Protein AF-A0AAW1RUY2-F1 (afdb_monomer)

pLDDT: mean 76.03, std 20.98, range [20.05, 96.62]

Foldseek 3Di:
DQAFLLVLCCLCPNDDVFCDVFQLDQPDKDWPDDPVQWKTWIWIWTWGWDDDDNDTDIDIFIKTWITDSVQSKIKIWGPDDDQWPTWIWMWHWAGPDPRDTDIDIDIDTGGPDDDPVRVVSVVVSVVVVVVVVVVSSVVQSVCVSVVHPRPPRPDPPPDDPDDDDDDDDDDD

Mean predicted aligned error: 9.45 Å

Solvent-accessible surface area (backbone atoms only — not comparable to full-atom values): 9872 Å² total; per-residue (Å²): 69,55,32,28,34,70,58,47,40,47,69,58,64,60,80,50,71,56,50,47,99,56,36,76,34,60,82,42,77,41,82,76,45,70,73,85,76,49,37,35,35,29,41,37,29,41,31,34,67,44,79,58,96,93,43,78,44,78,45,75,46,46,28,37,34,39,39,30,55,87,73,31,33,41,34,39,30,57,66,57,86,61,76,41,70,40,47,36,36,42,36,37,42,42,68,76,49,91,51,19,18,44,79,47,80,46,74,50,80,36,63,65,81,65,54,75,78,53,46,58,55,51,50,52,52,51,50,54,50,50,54,50,52,54,46,54,53,36,52,50,32,43,42,38,58,72,72,41,78,73,85,61,70,67,76,65,93,75,71,73,84,76,70,92,74,87,82,89,78,81,91,132

Structure (mmCIF, N/CA/C/O backbone):
data_AF-A0AAW1RUY2-F1
#
_entry.id   AF-A0AAW1RUY2-F1
#
loop_
_atom_site.group_PDB
_atom_site.id
_atom_site.type_symbol
_atom_site.label_atom_id
_atom_site.label_alt_id
_atom_site.label_comp_id
_atom_site.label_asym_id
_atom_site.label_entity_id
_atom_site.label_seq_id
_atom_site.pdbx_PDB_ins_code
_atom_site.Cartn_x
_atom_site.Cartn_y
_atom_site.Cartn_z
_atom_site.occupancy
_atom_site.B_iso_or_equiv
_atom_site.auth_seq_id
_atom_site.auth_comp_id
_atom_site.auth_asym_id
_atom_site.auth_atom_id
_atom_site.pdbx_PDB_model_num
ATOM 1 N N . MET A 1 1 ? -2.037 7.352 12.322 1.00 90.50 1 MET A N 1
ATOM 2 C CA . MET A 1 1 ? -3.218 7.783 11.550 1.00 90.50 1 MET A CA 1
ATOM 3 C C . MET A 1 1 ? -4.412 7.845 12.487 1.00 90.50 1 MET A C 1
ATOM 5 O O . MET A 1 1 ? -4.551 6.935 13.300 1.00 90.50 1 MET A O 1
ATOM 9 N N . PRO A 1 2 ? -5.226 8.910 12.427 1.00 94.56 2 PRO A N 1
ATOM 10 C CA . PRO A 1 2 ? -6.321 9.161 13.371 1.00 94.56 2 PRO A CA 1
ATOM 11 C C . PRO A 1 2 ? -7.612 8.409 12.996 1.00 94.56 2 PRO A C 1
ATOM 13 O O . PRO A 1 2 ? -8.698 8.972 13.037 1.00 94.56 2 PRO A O 1
ATOM 16 N N . VAL A 1 3 ? -7.486 7.152 12.574 1.00 93.94 3 VAL A N 1
ATOM 17 C CA . VAL A 1 3 ? -8.615 6.266 12.270 1.00 93.94 3 VAL A CA 1
ATOM 18 C C . VAL A 1 3 ? -8.322 4.861 12.813 1.00 93.94 3 VAL A C 1
ATOM 20 O O . VAL A 1 3 ? -7.144 4.498 12.933 1.00 93.94 3 VAL A O 1
ATOM 23 N N . PRO A 1 4 ? -9.349 4.052 13.132 1.00 96.56 4 PRO A N 1
ATOM 24 C CA . PRO A 1 4 ? -9.168 2.647 13.493 1.00 96.56 4 PRO A CA 1
ATOM 25 C C . PRO A 1 4 ? -8.443 1.857 12.394 1.00 96.56 4 PRO A C 1
ATOM 27 O O . PRO A 1 4 ? -8.617 2.138 11.209 1.00 96.56 4 PRO A O 1
ATOM 30 N N . ALA A 1 5 ? -7.679 0.827 12.772 1.00 95.12 5 ALA A N 1
ATOM 31 C CA . ALA A 1 5 ? -6.898 0.025 11.822 1.00 95.12 5 ALA A CA 1
ATOM 32 C C . ALA A 1 5 ? -7.761 -0.622 10.722 1.00 95.12 5 ALA A C 1
ATOM 34 O O . ALA A 1 5 ? -7.382 -0.578 9.558 1.00 95.12 5 ALA A O 1
ATOM 35 N N . ALA A 1 6 ? -8.940 -1.151 11.064 1.00 93.44 6 ALA A N 1
ATOM 36 C CA . ALA A 1 6 ? -9.860 -1.727 10.079 1.00 93.44 6 ALA A CA 1
ATOM 37 C C . ALA A 1 6 ? -10.369 -0.675 9.077 1.00 93.44 6 ALA A C 1
ATOM 39 O O . ALA A 1 6 ? -10.364 -0.912 7.876 1.00 93.44 6 ALA A O 1
ATOM 40 N N . ALA A 1 7 ? -10.723 0.521 9.559 1.00 92.00 7 ALA A N 1
ATOM 41 C CA . ALA A 1 7 ? -11.161 1.614 8.695 1.00 92.00 7 ALA A CA 1
ATOM 42 C C . ALA A 1 7 ? -10.026 2.117 7.788 1.00 92.00 7 ALA A C 1
ATOM 44 O O . ALA A 1 7 ? -10.261 2.402 6.621 1.00 92.00 7 ALA A O 1
ATOM 45 N N . ALA A 1 8 ? -8.791 2.196 8.301 1.00 92.12 8 ALA A N 1
ATOM 46 C CA . ALA A 1 8 ? -7.615 2.482 7.478 1.00 92.12 8 ALA A CA 1
ATOM 47 C C . ALA A 1 8 ? -7.385 1.403 6.414 1.00 92.12 8 ALA A C 1
ATOM 49 O O . ALA A 1 8 ? -7.020 1.733 5.290 1.00 92.12 8 ALA A O 1
ATOM 50 N N . PHE A 1 9 ? -7.595 0.129 6.755 1.00 92.12 9 PHE A N 1
ATOM 51 C CA . PHE A 1 9 ? -7.434 -0.971 5.810 1.00 92.12 9 PHE A CA 1
ATOM 52 C C . PHE A 1 9 ? -8.402 -0.807 4.645 1.00 92.12 9 PHE A C 1
ATOM 54 O O . PHE A 1 9 ? -7.982 -0.792 3.494 1.00 92.12 9 PHE A O 1
ATOM 61 N N . ASP A 1 10 ? -9.680 -0.595 4.949 1.00 88.81 10 ASP A N 1
ATOM 62 C CA . ASP A 1 10 ? -10.708 -0.420 3.927 1.00 88.81 10 ASP A CA 1
ATOM 63 C C . ASP A 1 10 ? -10.454 0.849 3.096 1.00 88.81 10 ASP A C 1
ATOM 65 O O . ASP A 1 10 ? -10.577 0.827 1.874 1.00 88.81 10 ASP A O 1
ATOM 69 N N . LEU A 1 11 ? -10.008 1.933 3.742 1.00 86.25 11 LEU A N 1
ATOM 70 C CA . LEU A 1 11 ? -9.694 3.204 3.088 1.00 86.25 11 LEU A CA 1
ATOM 71 C C . LEU A 1 11 ? -8.525 3.102 2.099 1.00 86.25 11 LEU A C 1
ATOM 73 O O . LEU A 1 11 ? -8.564 3.744 1.053 1.00 86.25 11 LEU A O 1
ATOM 77 N N . PHE A 1 12 ? -7.477 2.346 2.429 1.00 85.12 12 PHE A N 1
ATOM 78 C CA . PHE A 1 12 ? -6.248 2.312 1.628 1.00 85.12 12 PHE A CA 1
ATOM 79 C C . PHE A 1 12 ? -6.110 1.072 0.746 1.00 85.12 12 PHE A C 1
ATOM 81 O O . PHE A 1 12 ? -5.388 1.124 -0.248 1.00 85.12 12 PHE A O 1
ATOM 88 N N . PHE A 1 13 ? -6.776 -0.029 1.099 1.00 84.88 13 PHE A N 1
ATOM 89 C CA . PHE A 1 13 ? -6.621 -1.331 0.447 1.00 84.88 13 PHE A CA 1
ATOM 90 C C . PHE A 1 13 ? -7.952 -1.948 -0.022 1.00 84.88 13 PHE A C 1
ATOM 92 O O . PHE A 1 13 ? -7.931 -2.861 -0.839 1.00 84.88 13 PHE A O 1
ATOM 99 N N . GLY A 1 14 ? -9.105 -1.470 0.460 1.00 67.75 14 GLY A N 1
ATOM 100 C CA . GLY A 1 14 ? -10.389 -2.184 0.404 1.00 67.75 14 GLY A CA 1
ATOM 101 C C . GLY A 1 14 ? -11.239 -2.075 -0.869 1.00 67.75 14 GLY A C 1
ATOM 102 O O . GLY A 1 14 ? -12.431 -2.348 -0.792 1.00 67.75 14 GLY A O 1
ATOM 103 N N . GLY A 1 15 ? -10.704 -1.687 -2.032 1.00 58.94 15 GLY A N 1
ATOM 104 C CA . GLY A 1 15 ? -11.529 -1.713 -3.262 1.00 58.94 15 GLY A CA 1
ATOM 105 C C . GLY A 1 15 ? -11.026 -0.907 -4.452 1.00 58.94 15 GLY A C 1
ATOM 106 O O . GLY A 1 15 ? -11.511 -1.051 -5.568 1.00 58.94 15 GLY A O 1
ATOM 107 N N . SER A 1 16 ? -10.014 -0.087 -4.237 1.00 51.91 16 SER A N 1
ATOM 108 C CA . SER A 1 16 ? -9.264 0.587 -5.285 1.00 51.91 16 SER A CA 1
ATOM 109 C C . SER A 1 16 ? -7.948 0.936 -4.630 1.00 51.91 16 SER A C 1
ATOM 111 O O . SER A 1 16 ? -7.962 1.635 -3.617 1.00 51.91 16 SER A O 1
ATOM 113 N N . ILE A 1 17 ? -6.830 0.426 -5.143 1.00 53.31 17 ILE A N 1
ATOM 114 C CA . ILE A 1 17 ? -5.523 0.997 -4.816 1.00 53.31 17 ILE A CA 1
ATOM 115 C C . ILE A 1 17 ? -5.632 2.437 -5.319 1.00 53.31 17 ILE A C 1
ATOM 117 O O . ILE A 1 17 ? -5.573 2.681 -6.522 1.00 53.31 17 ILE A O 1
ATOM 121 N N . LEU A 1 18 ? -6.017 3.353 -4.426 1.00 49.81 18 LEU A N 1
ATOM 122 C CA . LEU A 1 18 ? -6.405 4.702 -4.809 1.00 49.81 18 LEU A CA 1
ATOM 123 C C . LEU A 1 18 ? -5.229 5.315 -5.571 1.00 49.81 18 LEU A C 1
ATOM 125 O O . LEU A 1 18 ? -4.088 5.174 -5.119 1.00 49.81 18 LEU A O 1
ATOM 129 N N . PRO A 1 19 ? -5.472 6.001 -6.698 1.00 47.62 19 PRO A N 1
ATOM 130 C CA . PRO A 1 19 ? -4.440 6.801 -7.325 1.00 47.62 19 PRO A CA 1
ATOM 131 C C . PRO A 1 19 ? -4.113 7.953 -6.366 1.00 47.62 19 PRO A C 1
ATOM 133 O O . PRO A 1 19 ? -4.761 9.004 -6.358 1.00 47.62 19 PRO A O 1
ATOM 136 N N . TRP A 1 20 ? -3.131 7.733 -5.486 1.00 54.31 20 TRP A N 1
ATOM 137 C CA . TRP A 1 20 ? -2.449 8.813 -4.775 1.00 54.31 20 TRP A CA 1
ATOM 138 C C . TRP A 1 20 ? -1.900 9.775 -5.823 1.00 54.31 20 TRP A C 1
ATOM 140 O O . TRP A 1 20 ? -1.639 9.363 -6.949 1.00 54.31 20 TRP A O 1
ATOM 150 N N . ARG A 1 21 ? -1.687 11.051 -5.493 1.00 48.31 21 ARG A N 1
ATOM 151 C CA . ARG A 1 21 ? -1.422 12.103 -6.498 1.00 48.31 21 ARG A CA 1
ATOM 152 C C . ARG A 1 21 ? -0.244 11.838 -7.456 1.00 48.31 21 ARG A C 1
ATOM 154 O O . ARG A 1 21 ? -0.136 12.551 -8.448 1.00 48.31 21 ARG A O 1
ATOM 161 N N . HIS A 1 22 ? 0.618 10.859 -7.167 1.00 47.62 22 HIS A N 1
ATOM 162 C CA . HIS A 1 22 ? 1.738 10.426 -8.012 1.00 47.62 22 HIS A CA 1
ATOM 163 C C . HIS A 1 22 ? 1.668 8.978 -8.529 1.00 47.62 22 HIS A C 1
ATOM 165 O O . HIS A 1 22 ? 2.533 8.586 -9.312 1.00 47.62 22 HIS A O 1
ATOM 171 N N . PHE A 1 23 ? 0.665 8.188 -8.138 1.00 52.47 23 PHE A N 1
ATOM 172 C CA . PHE A 1 23 ? 0.253 7.048 -8.954 1.00 52.47 23 PHE A CA 1
ATOM 173 C C . PHE A 1 23 ? -0.673 7.634 -10.006 1.00 52.47 23 PHE A C 1
ATOM 175 O O . PHE A 1 23 ? -1.851 7.859 -9.742 1.00 52.47 23 PHE A O 1
ATOM 182 N N . GLU A 1 24 ? -0.099 7.987 -11.155 1.00 50.41 24 GLU A N 1
ATOM 183 C CA . GLU A 1 24 ? -0.862 8.573 -12.260 1.00 50.41 24 GLU A CA 1
ATOM 184 C C . GLU A 1 24 ? -2.058 7.695 -12.610 1.00 50.41 24 GLU A C 1
ATOM 186 O O . GLU A 1 24 ? -3.149 8.200 -12.860 1.00 50.41 24 GLU A O 1
ATOM 191 N N . GLU A 1 25 ? -1.855 6.378 -12.572 1.00 60.84 25 GLU A N 1
ATOM 192 C CA . GLU A 1 25 ? -2.882 5.437 -12.958 1.00 60.84 25 GLU A CA 1
ATOM 193 C C . GLU A 1 25 ? -2.623 4.070 -12.321 1.00 60.84 25 GLU A C 1
ATOM 195 O O . GLU A 1 25 ? -1.552 3.474 -12.489 1.00 60.84 25 GLU A O 1
ATOM 200 N N . CYS A 1 26 ? -3.622 3.544 -11.611 1.00 63.59 26 CYS A N 1
ATOM 201 C CA . CYS A 1 26 ? -3.769 2.100 -11.511 1.00 63.59 26 CYS A CA 1
ATOM 202 C C . CYS A 1 26 ? -4.559 1.665 -12.746 1.00 63.59 26 CYS A C 1
ATOM 204 O O . CYS A 1 26 ? -5.783 1.769 -12.784 1.00 63.59 26 CYS A O 1
ATOM 206 N N . SER A 1 27 ? -3.842 1.263 -13.793 1.00 66.56 27 SER A N 1
ATOM 207 C CA . SER A 1 27 ? -4.420 0.989 -15.114 1.00 66.56 27 SER A CA 1
ATOM 208 C C . SER A 1 27 ? -5.199 -0.326 -15.158 1.00 66.56 27 SER A C 1
ATOM 210 O O . SER A 1 27 ? -5.959 -0.565 -16.096 1.00 66.56 27 SER A O 1
ATOM 212 N N . TYR A 1 28 ? -4.997 -1.205 -14.173 1.00 74.81 28 TYR A N 1
ATOM 213 C CA . TYR A 1 28 ? -5.606 -2.529 -14.131 1.00 74.81 28 TYR A CA 1
ATOM 214 C C . TYR A 1 28 ? -5.585 -3.098 -12.710 1.00 74.81 28 TYR A C 1
ATOM 216 O O . TYR A 1 28 ? -4.547 -3.084 -12.053 1.00 74.81 28 TYR A O 1
ATOM 224 N N . ILE A 1 29 ? -6.718 -3.643 -12.264 1.00 82.38 29 ILE A N 1
ATOM 225 C CA . ILE A 1 29 ? -6.826 -4.493 -11.074 1.00 82.38 29 ILE A CA 1
ATOM 226 C C . ILE A 1 29 ? -7.675 -5.701 -11.455 1.00 82.38 29 ILE A C 1
ATOM 228 O O . ILE A 1 29 ? -8.778 -5.552 -11.980 1.00 82.38 29 ILE A O 1
ATOM 232 N N . ARG A 1 30 ? -7.181 -6.899 -11.162 1.00 86.00 30 ARG A N 1
ATOM 233 C CA . ARG A 1 30 ? -7.909 -8.153 -11.316 1.00 86.00 30 ARG A CA 1
ATOM 234 C C . ARG A 1 30 ? -7.836 -8.949 -10.027 1.00 86.00 30 ARG A C 1
ATOM 236 O O . ARG A 1 30 ? -6.749 -9.286 -9.570 1.00 86.00 30 ARG A O 1
ATOM 243 N N . VAL A 1 31 ? -8.993 -9.301 -9.479 1.00 89.50 31 VAL A N 1
ATOM 244 C CA . VAL A 1 31 ? -9.079 -10.281 -8.392 1.00 89.50 31 VAL A CA 1
ATOM 245 C C . VAL A 1 31 ? -8.760 -11.658 -8.972 1.00 89.50 31 VAL A C 1
ATOM 247 O O . VAL A 1 31 ? -9.408 -12.104 -9.919 1.00 89.50 31 VAL A O 1
ATOM 250 N N . LEU A 1 32 ? -7.715 -12.295 -8.452 1.00 90.75 32 LEU A N 1
ATOM 251 C CA . LEU A 1 32 ? -7.315 -13.654 -8.813 1.00 90.75 32 LEU A CA 1
ATOM 252 C C . LEU A 1 32 ? -7.959 -14.675 -7.875 1.00 90.75 32 LEU A C 1
ATOM 254 O O . LEU A 1 32 ? -8.446 -15.701 -8.340 1.00 90.75 32 LEU A O 1
ATOM 258 N N . GLU A 1 33 ? -7.974 -14.375 -6.575 1.00 92.38 33 GLU A N 1
ATOM 259 C CA . GLU A 1 33 ? -8.571 -15.209 -5.529 1.00 92.38 33 GLU A CA 1
ATOM 260 C C . GLU A 1 33 ? -9.228 -14.314 -4.471 1.00 92.38 33 GLU A C 1
ATOM 262 O O . GLU A 1 33 ? -8.702 -13.247 -4.145 1.00 92.38 33 GLU A O 1
ATOM 267 N N . ASP A 1 34 ? -10.359 -14.761 -3.932 1.00 91.75 34 ASP A N 1
ATOM 268 C CA . ASP A 1 34 ? -11.069 -14.149 -2.808 1.00 91.75 34 ASP A CA 1
ATOM 269 C C . ASP A 1 34 ? -11.629 -15.281 -1.944 1.00 91.75 34 ASP A C 1
ATOM 271 O O . ASP A 1 34 ? -12.354 -16.142 -2.451 1.00 91.75 34 ASP A O 1
ATOM 275 N N . ASP A 1 35 ? -11.243 -15.324 -0.670 1.00 90.56 35 ASP A N 1
ATOM 276 C CA . ASP A 1 35 ? -11.691 -16.368 0.255 1.00 90.56 35 ASP A CA 1
ATOM 277 C C . ASP A 1 35 ? -13.038 -16.056 0.925 1.00 90.56 35 ASP A C 1
ATOM 279 O O . ASP A 1 35 ? -13.582 -16.910 1.621 1.00 90.56 35 ASP A O 1
ATOM 283 N N . GLY A 1 36 ? -13.594 -14.856 0.719 1.00 87.62 36 GLY A N 1
ATOM 284 C CA . GLY A 1 36 ? -14.817 -14.386 1.373 1.00 87.62 36 GLY A CA 1
ATOM 285 C C . GLY A 1 36 ? -14.648 -14.009 2.852 1.00 87.62 36 GLY A C 1
ATOM 286 O O . GLY A 1 36 ? -15.520 -13.343 3.411 1.00 87.62 36 GLY A O 1
ATOM 287 N N . ASP A 1 37 ? -13.513 -14.348 3.466 1.00 89.69 37 ASP A N 1
ATOM 288 C CA . ASP A 1 37 ? -13.149 -14.055 4.857 1.00 89.69 37 ASP A CA 1
ATOM 289 C C . ASP A 1 37 ? -12.226 -12.823 4.968 1.00 89.69 37 ASP A C 1
ATOM 291 O O . ASP A 1 37 ? -11.719 -12.470 6.041 1.00 89.69 37 ASP A O 1
ATOM 295 N N . GLY A 1 38 ? -12.043 -12.110 3.854 1.00 85.38 38 GLY A N 1
ATOM 296 C CA . GLY A 1 38 ? -11.289 -10.864 3.777 1.00 85.38 38 GLY A CA 1
ATOM 297 C C . GLY A 1 38 ? -9.826 -11.042 3.384 1.00 85.38 38 GLY A C 1
ATOM 298 O O . GLY A 1 38 ? -9.044 -10.102 3.576 1.00 85.38 38 GLY A O 1
ATOM 299 N N . ARG A 1 39 ? -9.440 -12.202 2.837 1.00 92.81 39 ARG A N 1
ATOM 300 C CA . ARG A 1 39 ? -8.174 -12.349 2.117 1.00 92.81 39 ARG A CA 1
ATOM 301 C C . ARG A 1 39 ? -8.408 -12.381 0.621 1.00 92.81 39 ARG A C 1
ATOM 303 O O . ARG A 1 39 ? -9.269 -13.091 0.113 1.00 92.81 39 ARG A O 1
ATOM 310 N N . GLN A 1 40 ? -7.584 -11.626 -0.089 1.00 92.38 40 GLN A N 1
ATOM 311 C CA . GLN A 1 40 ? -7.663 -11.528 -1.537 1.00 92.38 40 GLN A CA 1
ATOM 312 C C . GLN A 1 40 ? -6.269 -11.583 -2.141 1.00 92.38 40 GLN A C 1
ATOM 314 O O . GLN A 1 40 ? -5.322 -10.994 -1.616 1.00 92.38 40 GLN A O 1
ATOM 319 N N . LEU A 1 41 ? -6.149 -12.260 -3.275 1.00 92.38 41 LEU A N 1
ATOM 320 C CA . LEU A 1 41 ? -5.002 -12.144 -4.160 1.00 92.38 41 LEU A CA 1
ATOM 321 C C . LEU A 1 41 ? -5.437 -11.356 -5.387 1.00 92.38 41 LEU A C 1
ATOM 323 O O . LEU A 1 41 ? -6.367 -11.742 -6.090 1.00 92.38 41 LEU A O 1
ATOM 327 N N . LEU A 1 42 ? -4.741 -10.264 -5.658 1.00 90.38 42 LEU A N 1
ATOM 328 C CA . LEU A 1 42 ? -5.000 -9.365 -6.767 1.00 90.38 42 LEU A CA 1
ATOM 329 C C . LEU A 1 42 ? -3.785 -9.328 -7.690 1.00 90.38 42 LEU A C 1
ATOM 331 O O . LEU A 1 42 ? -2.642 -9.385 -7.241 1.00 90.38 42 LEU A O 1
ATOM 335 N N . GLU A 1 43 ? -4.027 -9.164 -8.977 1.00 89.38 43 GLU A N 1
ATOM 336 C CA . GLU A 1 43 ? -3.044 -8.649 -9.914 1.00 89.38 43 GLU A CA 1
ATOM 337 C C . GLU A 1 43 ? -3.363 -7.178 -10.159 1.00 89.38 43 GLU A C 1
ATOM 339 O O . GLU A 1 43 ? -4.471 -6.845 -10.570 1.00 89.38 43 GLU A O 1
ATOM 344 N N . ALA A 1 44 ? -2.408 -6.295 -9.903 1.00 85.81 44 ALA A N 1
ATOM 345 C CA . ALA A 1 44 ? -2.553 -4.869 -10.134 1.00 85.81 44 ALA A CA 1
ATOM 346 C C . ALA A 1 44 ? -1.465 -4.378 -11.081 1.00 85.81 44 ALA A C 1
ATOM 348 O O . ALA A 1 44 ? -0.352 -4.904 -11.110 1.00 85.81 44 ALA A O 1
ATOM 349 N N . GLU A 1 45 ? -1.769 -3.349 -11.849 1.00 85.56 45 GLU A N 1
ATOM 350 C CA . GLU A 1 45 ? -0.794 -2.643 -12.653 1.00 85.56 45 GLU A CA 1
ATOM 351 C C . GLU A 1 45 ? -0.747 -1.185 -12.234 1.00 85.56 45 GLU A C 1
ATOM 353 O O . GLU A 1 45 ? -1.759 -0.486 -12.222 1.00 85.56 45 GLU A O 1
ATOM 358 N N . GLU A 1 46 ? 0.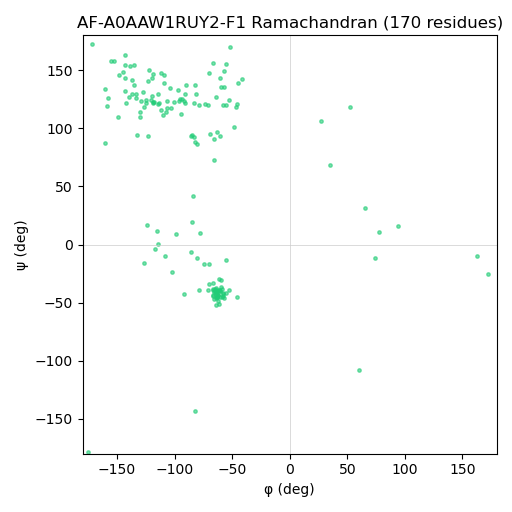451 -0.745 -11.879 1.00 79.06 46 GLU A N 1
ATOM 359 C CA . GLU A 1 46 ? 0.709 0.608 -11.423 1.00 79.06 46 GLU A CA 1
ATOM 360 C C . GLU A 1 46 ? 1.599 1.318 -12.431 1.00 79.06 46 GLU A C 1
ATOM 362 O O . GLU A 1 46 ? 2.664 0.817 -12.818 1.00 79.06 46 GLU A O 1
ATOM 367 N N . THR A 1 47 ? 1.165 2.509 -12.823 1.00 76.50 47 THR A N 1
ATOM 368 C CA . THR A 1 47 ? 1.958 3.442 -13.608 1.00 76.50 47 THR A CA 1
ATOM 369 C C . THR A 1 47 ? 2.399 4.588 -12.706 1.00 76.50 47 THR A C 1
ATOM 371 O O . THR A 1 47 ? 1.583 5.319 -12.146 1.00 76.50 47 THR A O 1
ATOM 374 N N . VAL A 1 48 ? 3.715 4.722 -12.536 1.00 70.50 48 VAL A N 1
ATOM 375 C CA . VAL A 1 48 ? 4.334 5.772 -11.723 1.00 70.50 48 VAL A CA 1
ATOM 376 C C . VAL A 1 48 ? 5.222 6.623 -12.609 1.00 70.50 48 VAL A C 1
ATOM 378 O O . VAL A 1 48 ? 6.187 6.126 -13.198 1.00 70.50 48 VAL A O 1
ATOM 381 N N . GLU A 1 49 ? 4.949 7.920 -12.660 1.00 69.81 49 GLU A N 1
ATOM 382 C CA . GLU A 1 49 ? 5.918 8.870 -13.183 1.00 69.81 49 GLU A CA 1
ATOM 383 C C . GLU A 1 49 ? 6.942 9.209 -12.116 1.00 69.81 49 GLU A C 1
ATOM 385 O O . GLU A 1 49 ? 6.619 9.593 -10.991 1.00 69.81 49 GLU A O 1
ATOM 390 N N . PHE A 1 50 ? 8.212 9.099 -12.480 1.00 64.38 50 PHE A N 1
ATOM 391 C CA . PHE A 1 50 ? 9.290 9.569 -11.637 1.00 64.38 50 PHE A CA 1
ATOM 392 C C . PHE A 1 50 ? 10.197 10.505 -12.426 1.00 64.38 50 PHE A C 1
ATOM 394 O O . PHE A 1 50 ? 10.659 10.211 -13.532 1.00 64.38 50 PHE A O 1
ATOM 401 N N . ALA A 1 51 ? 10.479 11.650 -11.813 1.00 60.50 51 ALA A N 1
ATOM 402 C CA . ALA A 1 51 ? 11.538 12.542 -12.240 1.00 60.50 51 ALA A CA 1
ATOM 403 C C . ALA A 1 51 ? 12.789 12.206 -11.426 1.00 60.50 51 ALA A C 1
ATOM 405 O O . ALA A 1 51 ? 12.833 12.402 -10.210 1.00 60.50 51 ALA A O 1
ATOM 406 N N . PHE A 1 52 ? 13.817 11.676 -12.085 1.00 59.28 52 PHE A N 1
ATOM 407 C CA . PHE A 1 52 ? 15.104 11.434 -11.445 1.00 59.28 52 PHE A CA 1
ATOM 408 C C . PHE A 1 52 ? 16.224 12.091 -12.252 1.00 59.28 52 PHE A C 1
ATOM 410 O O . PHE A 1 52 ? 16.472 11.748 -13.409 1.00 59.28 52 PHE A O 1
ATOM 417 N N . LEU A 1 53 ? 16.922 13.035 -11.610 1.00 64.75 53 LEU A N 1
ATOM 418 C CA . LEU A 1 53 ? 17.882 13.952 -12.236 1.00 64.75 53 LEU A CA 1
ATOM 419 C C . LEU A 1 53 ? 17.209 14.827 -13.310 1.00 64.75 53 LEU A C 1
ATOM 421 O O . LEU A 1 53 ? 16.444 15.716 -12.960 1.00 64.75 53 LEU A O 1
ATOM 425 N N . HIS A 1 54 ? 17.486 14.572 -14.591 1.00 55.53 54 HIS A N 1
ATOM 426 C CA . HIS A 1 54 ? 16.937 15.299 -15.747 1.00 55.53 54 HIS A CA 1
ATOM 427 C C . HIS A 1 54 ? 16.057 14.408 -16.638 1.00 55.53 54 HIS A C 1
ATOM 429 O O . HIS A 1 54 ? 15.757 14.760 -17.774 1.00 55.53 54 HIS A O 1
ATOM 435 N N . LEU A 1 55 ? 15.700 13.213 -16.158 1.00 53.91 55 LEU A N 1
ATOM 436 C CA . LEU A 1 55 ? 14.904 12.242 -16.899 1.00 53.91 55 LEU A CA 1
ATOM 437 C C . LEU A 1 55 ? 13.541 12.105 -16.228 1.00 53.91 55 LEU A C 1
ATOM 439 O O . LEU A 1 55 ? 13.447 11.632 -15.095 1.00 53.91 55 LEU A O 1
ATOM 443 N N . HIS A 1 56 ? 12.507 12.500 -16.963 1.00 66.88 56 HIS A N 1
ATOM 444 C CA . HIS A 1 56 ? 11.127 12.127 -16.690 1.00 66.88 56 HIS A CA 1
ATOM 445 C C . HIS A 1 56 ? 10.900 10.750 -17.304 1.00 66.88 56 HIS A C 1
ATOM 447 O O . HIS A 1 56 ? 11.173 10.534 -18.492 1.00 66.88 56 HIS A O 1
ATOM 453 N N . LYS A 1 57 ? 10.507 9.785 -16.478 1.00 68.56 57 LYS A N 1
ATOM 454 C CA . LYS A 1 57 ? 10.259 8.415 -16.912 1.00 68.56 57 LYS A CA 1
ATOM 455 C C . LYS A 1 57 ? 8.964 7.912 -16.305 1.00 68.56 57 LYS A C 1
ATOM 457 O O . LYS A 1 57 ? 8.736 8.059 -15.111 1.00 68.56 57 LYS A O 1
ATOM 462 N N . THR A 1 58 ? 8.192 7.240 -17.140 1.00 73.12 58 THR A N 1
ATOM 463 C CA . THR A 1 58 ? 7.007 6.492 -16.743 1.00 73.12 58 THR A CA 1
ATOM 464 C C . THR A 1 58 ? 7.414 5.043 -16.498 1.00 73.12 58 THR A C 1
ATOM 466 O O . THR A 1 58 ? 8.050 4.403 -17.343 1.00 73.12 58 THR A O 1
ATOM 469 N N . LEU A 1 59 ? 7.099 4.533 -15.313 1.00 75.81 59 LEU A N 1
ATOM 470 C CA . LEU A 1 59 ? 7.336 3.160 -14.904 1.00 75.81 59 LEU A CA 1
ATOM 471 C C . LEU A 1 59 ? 6.000 2.434 -14.805 1.00 75.81 59 LEU A C 1
ATOM 473 O O . LEU A 1 59 ? 5.240 2.693 -13.882 1.00 75.81 59 LEU A O 1
ATOM 477 N N . ARG A 1 60 ? 5.761 1.482 -15.706 1.00 82.06 60 ARG A N 1
ATOM 478 C CA . ARG A 1 60 ? 4.628 0.557 -15.618 1.00 82.06 60 ARG A CA 1
ATOM 479 C C . ARG A 1 60 ? 5.081 -0.741 -14.963 1.00 82.06 60 ARG A C 1
ATOM 481 O O . ARG A 1 60 ? 6.038 -1.366 -15.431 1.00 82.06 60 ARG A O 1
ATOM 488 N N . THR A 1 61 ? 4.424 -1.129 -13.877 1.00 83.12 61 THR A N 1
ATOM 489 C CA . THR A 1 61 ? 4.785 -2.304 -13.083 1.00 83.12 61 THR A CA 1
ATOM 490 C C . THR A 1 61 ? 3.556 -3.140 -12.773 1.00 83.12 61 THR A C 1
ATOM 492 O O . THR A 1 61 ? 2.597 -2.637 -12.204 1.00 83.12 61 THR A O 1
ATOM 495 N N . ARG A 1 62 ? 3.608 -4.433 -13.105 1.00 89.19 62 ARG A N 1
ATOM 496 C CA . ARG A 1 62 ? 2.594 -5.410 -12.695 1.00 89.19 62 ARG A CA 1
ATOM 497 C C . ARG A 1 62 ? 2.978 -6.062 -11.375 1.00 89.19 62 ARG A C 1
ATOM 499 O O . ARG A 1 62 ? 4.103 -6.553 -11.228 1.00 89.19 62 ARG A O 1
ATOM 506 N N . LEU A 1 63 ? 2.044 -6.077 -10.437 1.00 90.12 63 LEU A N 1
ATOM 507 C CA . LEU A 1 63 ? 2.193 -6.558 -9.075 1.00 90.12 63 LEU A CA 1
ATOM 508 C C . LEU A 1 63 ? 1.174 -7.653 -8.783 1.00 90.12 63 LEU A C 1
ATOM 510 O O . LEU A 1 63 ? 0.015 -7.552 -9.160 1.00 90.12 63 LEU A O 1
ATOM 514 N N . LEU A 1 64 ? 1.609 -8.673 -8.055 1.00 93.50 64 LEU A N 1
ATOM 515 C CA . LEU A 1 64 ? 0.718 -9.541 -7.300 1.00 93.50 64 LEU A CA 1
ATOM 516 C C . LEU A 1 64 ? 0.603 -8.960 -5.900 1.00 93.50 64 LEU A C 1
ATOM 518 O O . LEU A 1 64 ? 1.629 -8.780 -5.241 1.00 93.50 64 LEU A O 1
ATOM 522 N N . VAL A 1 65 ? -0.618 -8.671 -5.470 1.00 92.94 65 VAL A N 1
ATOM 523 C CA . VAL A 1 65 ? -0.942 -8.044 -4.191 1.00 92.94 65 VAL A CA 1
ATOM 524 C C . VAL A 1 65 ? -1.787 -9.012 -3.374 1.00 92.94 65 VAL A C 1
ATOM 526 O O . VAL A 1 65 ? -2.845 -9.440 -3.814 1.00 92.94 65 VAL A O 1
ATOM 529 N N . THR A 1 66 ? -1.328 -9.363 -2.182 1.00 94.69 66 THR A N 1
ATOM 530 C CA . THR A 1 66 ? -2.080 -10.163 -1.217 1.00 94.69 66 THR A CA 1
ATOM 531 C C . THR A 1 66 ? -2.610 -9.247 -0.130 1.00 94.69 66 THR A C 1
ATOM 533 O O . THR A 1 66 ? -1.834 -8.627 0.598 1.00 94.69 66 THR A O 1
ATOM 536 N N . LEU A 1 67 ? -3.927 -9.172 -0.015 1.00 93.56 67 LEU A N 1
ATOM 537 C CA . LEU A 1 67 ? -4.633 -8.483 1.051 1.00 93.56 67 LEU A CA 1
ATOM 538 C C . LEU A 1 67 ? -5.033 -9.507 2.112 1.00 93.56 67 LEU A C 1
ATOM 540 O O . LEU A 1 67 ? -5.556 -10.563 1.779 1.00 93.56 67 LEU A O 1
ATOM 544 N N . ASP A 1 68 ? -4.792 -9.196 3.380 1.00 95.25 68 ASP A N 1
ATOM 545 C CA . ASP A 1 68 ? -5.310 -9.942 4.528 1.00 95.25 68 ASP A CA 1
ATOM 546 C C . ASP A 1 68 ? -5.880 -8.917 5.510 1.00 95.25 68 ASP A C 1
ATOM 548 O O . ASP A 1 68 ? -5.157 -8.291 6.298 1.00 95.25 68 ASP A O 1
ATOM 552 N N . ARG A 1 69 ? -7.191 -8.695 5.392 1.00 93.31 69 ARG A N 1
ATOM 553 C CA . ARG A 1 69 ? -7.938 -7.742 6.212 1.00 93.31 69 ARG A CA 1
ATOM 554 C C . ARG A 1 69 ? -7.932 -8.126 7.696 1.00 93.31 69 ARG A C 1
ATOM 556 O O . ARG A 1 69 ? -7.654 -7.232 8.499 1.00 93.31 69 ARG A O 1
ATOM 563 N N . PRO A 1 70 ? -8.156 -9.398 8.096 1.00 93.81 70 PRO A N 1
ATOM 564 C CA . PRO A 1 70 ? -8.012 -9.818 9.494 1.00 93.81 70 PRO A CA 1
ATOM 565 C C . PRO A 1 70 ? -6.637 -9.503 10.103 1.00 93.81 70 PRO A C 1
ATOM 567 O O . PRO A 1 70 ? -6.558 -9.044 11.244 1.00 93.81 70 PRO A O 1
ATOM 570 N N . ALA A 1 71 ? -5.552 -9.711 9.353 1.00 95.06 71 ALA A N 1
ATOM 571 C CA . ALA A 1 71 ? -4.192 -9.417 9.805 1.00 95.06 71 ALA A CA 1
ATOM 572 C C . ALA A 1 71 ? -3.806 -7.930 9.681 1.00 95.06 71 ALA A C 1
ATOM 574 O O . ALA A 1 71 ? -2.770 -7.514 10.216 1.00 95.06 71 ALA A O 1
ATOM 575 N N . GLY A 1 72 ? -4.614 -7.129 8.980 1.00 94.50 72 GLY A N 1
ATOM 576 C CA . GLY A 1 72 ? -4.326 -5.732 8.677 1.00 94.50 72 GLY A CA 1
ATOM 577 C C . GLY A 1 72 ? -3.114 -5.568 7.760 1.00 94.50 72 GLY A C 1
ATOM 578 O O . GLY A 1 72 ? -2.372 -4.593 7.903 1.00 94.50 72 GLY A O 1
ATOM 579 N N . THR A 1 73 ? -2.858 -6.530 6.869 1.00 95.62 73 THR A N 1
ATOM 580 C CA . THR A 1 73 ? -1.657 -6.551 6.024 1.00 95.62 73 THR A CA 1
ATOM 581 C C . THR A 1 73 ? -1.971 -6.520 4.539 1.00 95.62 73 THR A C 1
ATOM 583 O O . THR A 1 73 ? -2.895 -7.179 4.074 1.00 95.62 73 THR A O 1
ATOM 586 N N . MET A 1 74 ? -1.130 -5.812 3.795 1.00 94.56 74 MET A N 1
ATOM 587 C CA . MET A 1 74 ? -1.056 -5.867 2.341 1.00 94.56 74 MET A CA 1
ATOM 588 C C . MET A 1 74 ? 0.384 -6.205 1.961 1.00 94.56 74 MET A C 1
ATOM 590 O O . MET A 1 74 ? 1.312 -5.512 2.369 1.00 94.56 74 MET A O 1
ATOM 594 N N . ALA A 1 75 ? 0.592 -7.296 1.237 1.00 95.00 75 ALA A N 1
ATOM 595 C CA . ALA A 1 75 ? 1.889 -7.669 0.690 1.00 95.00 75 ALA A CA 1
ATOM 596 C C . ALA A 1 75 ? 1.846 -7.548 -0.827 1.00 95.00 75 ALA A C 1
ATOM 598 O O . ALA A 1 75 ? 0.811 -7.793 -1.434 1.00 95.00 75 ALA A O 1
ATOM 599 N N . PHE A 1 76 ? 2.961 -7.201 -1.453 1.00 92.75 76 PHE A N 1
ATOM 600 C CA . PHE A 1 76 ? 3.039 -7.120 -2.903 1.00 92.75 76 PHE A CA 1
ATOM 601 C C . PHE A 1 76 ? 4.390 -7.594 -3.415 1.00 92.75 76 PHE A C 1
ATOM 603 O O . PHE A 1 76 ? 5.402 -7.525 -2.715 1.00 92.75 76 PHE A O 1
ATOM 610 N N . ARG A 1 77 ? 4.416 -8.062 -4.661 1.00 94.31 77 ARG A N 1
ATOM 611 C CA . ARG A 1 77 ? 5.637 -8.419 -5.392 1.00 94.31 77 ARG A CA 1
ATOM 612 C C . ARG A 1 77 ? 5.436 -8.267 -6.890 1.00 94.31 77 ARG A C 1
ATOM 614 O O . ARG A 1 77 ? 4.313 -8.364 -7.367 1.00 94.31 77 ARG A O 1
ATOM 621 N N . LEU A 1 78 ? 6.521 -8.118 -7.645 1.00 92.00 78 LEU A N 1
ATOM 622 C CA . LEU A 1 78 ? 6.472 -8.163 -9.110 1.00 92.00 78 LEU A CA 1
ATOM 623 C C . LEU A 1 78 ? 5.772 -9.437 -9.610 1.00 92.00 78 LEU A C 1
ATOM 625 O O . LEU A 1 78 ? 6.207 -10.549 -9.292 1.00 92.00 78 LEU A O 1
ATOM 629 N N . ALA A 1 79 ? 4.734 -9.261 -10.429 1.00 89.69 79 ALA A N 1
ATOM 630 C CA . ALA A 1 79 ? 4.119 -10.341 -11.198 1.00 89.69 79 ALA A CA 1
ATOM 631 C C . ALA A 1 79 ? 5.053 -10.788 -12.335 1.00 89.69 79 ALA A C 1
ATOM 633 O O . ALA A 1 79 ? 5.244 -11.978 -12.577 1.00 89.6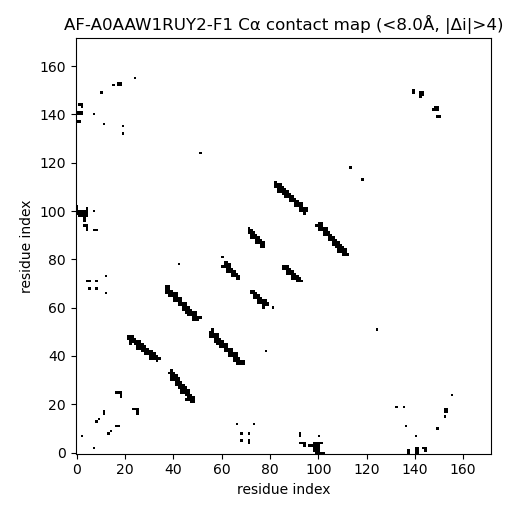9 79 ALA A O 1
ATOM 634 N N . GLU A 1 80 ? 5.718 -9.819 -12.975 1.00 83.75 80 GLU A N 1
ATOM 635 C CA . GLU A 1 80 ? 6.620 -10.036 -14.104 1.00 83.75 80 GLU A CA 1
ATOM 636 C C . GLU A 1 80 ? 7.928 -9.239 -13.965 1.00 83.75 80 GLU A C 1
ATOM 638 O O . GLU A 1 80 ? 8.009 -8.190 -13.320 1.00 83.75 80 GLU A O 1
ATOM 643 N N . ARG A 1 81 ? 9.001 -9.725 -14.602 1.00 71.44 81 ARG A N 1
ATOM 644 C CA . ARG A 1 81 ? 10.327 -9.087 -14.545 1.00 71.44 81 ARG A CA 1
ATOM 645 C C . ARG A 1 81 ? 10.433 -7.894 -15.509 1.00 71.44 81 ARG A C 1
ATOM 647 O O . ARG A 1 81 ? 11.001 -8.039 -16.588 1.00 71.44 81 ARG A O 1
ATOM 654 N N . GLY A 1 82 ? 10.023 -6.703 -15.077 1.00 76.69 82 GLY A N 1
ATOM 655 C CA . GLY A 1 82 ? 10.163 -5.437 -15.823 1.00 76.69 82 GL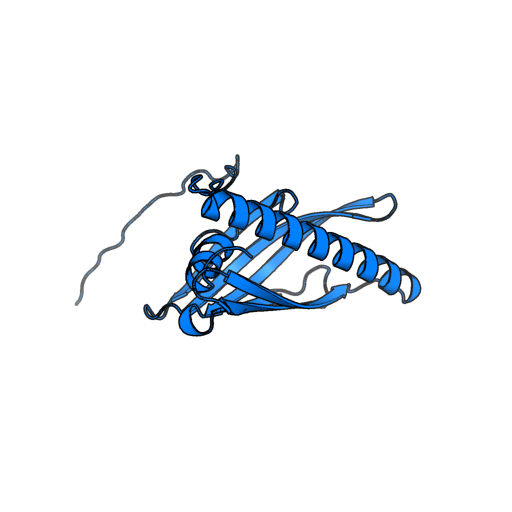Y A CA 1
ATOM 656 C C . GLY A 1 82 ? 11.540 -4.758 -15.712 1.00 76.69 82 GLY A C 1
ATOM 657 O O . GLY A 1 82 ? 12.577 -5.412 -15.659 1.00 76.69 82 GLY A O 1
ATOM 658 N N . VAL A 1 83 ? 11.597 -3.426 -15.667 1.00 76.44 83 VAL A N 1
ATOM 659 C CA . VAL A 1 83 ? 12.859 -2.666 -15.475 1.00 76.44 83 VAL A CA 1
ATOM 660 C C . VAL A 1 83 ? 13.445 -2.800 -14.059 1.00 76.44 83 VAL A C 1
ATOM 662 O O . VAL A 1 83 ? 14.632 -2.534 -13.828 1.00 76.44 83 VAL A O 1
ATOM 665 N N . LEU A 1 84 ? 12.623 -3.258 -13.116 1.00 81.44 84 LEU A N 1
ATOM 666 C CA . LEU A 1 84 ? 13.020 -3.626 -11.765 1.00 81.44 84 LEU A CA 1
ATOM 667 C C . LEU A 1 84 ? 13.399 -5.112 -11.722 1.00 81.44 84 LEU A C 1
ATOM 669 O O . LEU A 1 84 ? 12.764 -5.972 -12.331 1.00 81.44 84 LEU A O 1
ATOM 673 N N . ARG A 1 85 ? 14.493 -5.409 -11.022 1.00 85.06 85 ARG A N 1
ATOM 674 C CA . ARG A 1 85 ? 14.931 -6.770 -10.698 1.00 85.06 85 ARG A CA 1
ATOM 675 C C . ARG A 1 85 ? 14.129 -7.326 -9.526 1.00 85.06 85 ARG A C 1
ATOM 677 O O . ARG A 1 85 ? 13.810 -8.509 -9.537 1.00 85.06 85 ARG A O 1
ATOM 684 N N . ARG A 1 86 ? 13.846 -6.481 -8.537 1.00 86.44 86 ARG A N 1
ATOM 685 C CA . ARG A 1 86 ? 13.047 -6.806 -7.357 1.00 86.44 86 ARG A CA 1
ATOM 686 C C . ARG A 1 86 ? 12.217 -5.589 -6.993 1.00 86.44 86 ARG A C 1
ATOM 688 O O . ARG A 1 86 ? 12.746 -4.478 -6.967 1.00 86.44 86 ARG A O 1
ATOM 695 N N . PHE A 1 87 ? 10.939 -5.812 -6.764 1.00 88.12 87 PHE A N 1
ATOM 696 C CA . PHE A 1 87 ? 10.059 -4.851 -6.134 1.00 88.12 87 PHE A CA 1
ATOM 697 C C . PHE A 1 87 ? 9.014 -5.643 -5.376 1.00 88.12 87 PHE A C 1
ATOM 699 O O . PHE A 1 87 ? 8.225 -6.372 -5.973 1.00 88.12 87 PHE A O 1
ATOM 706 N N . GLU A 1 88 ? 9.111 -5.586 -4.062 1.00 91.56 88 GLU A N 1
ATOM 707 C CA . GLU A 1 88 ? 8.224 -6.298 -3.162 1.00 91.56 88 GLU A CA 1
ATOM 708 C C . GLU A 1 88 ? 8.181 -5.579 -1.827 1.00 91.56 88 GLU A C 1
ATOM 710 O O . GLU A 1 88 ? 9.100 -4.834 -1.472 1.00 91.56 88 GLU A O 1
ATOM 715 N N . GLY A 1 89 ? 7.121 -5.814 -1.079 1.00 91.94 89 GLY A N 1
ATOM 716 C CA . GLY A 1 89 ? 6.964 -5.215 0.223 1.00 91.94 89 GLY A CA 1
ATOM 717 C C . GLY A 1 89 ? 5.782 -5.779 0.974 1.00 91.94 89 GLY A C 1
ATOM 718 O O . GLY A 1 89 ? 4.990 -6.562 0.457 1.00 91.94 89 GLY A O 1
ATOM 719 N N . GLN A 1 90 ? 5.698 -5.364 2.226 1.00 94.38 90 GLN A N 1
ATOM 720 C CA . GLN A 1 90 ? 4.595 -5.639 3.112 1.00 94.38 90 GLN A CA 1
ATOM 721 C C . GLN A 1 90 ? 4.296 -4.384 3.914 1.00 94.38 90 GLN A C 1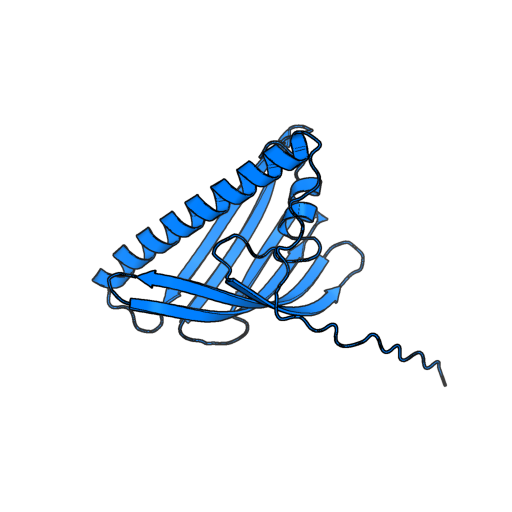
ATOM 723 O O . GLN A 1 90 ? 5.174 -3.780 4.537 1.00 94.38 90 GLN A O 1
ATOM 728 N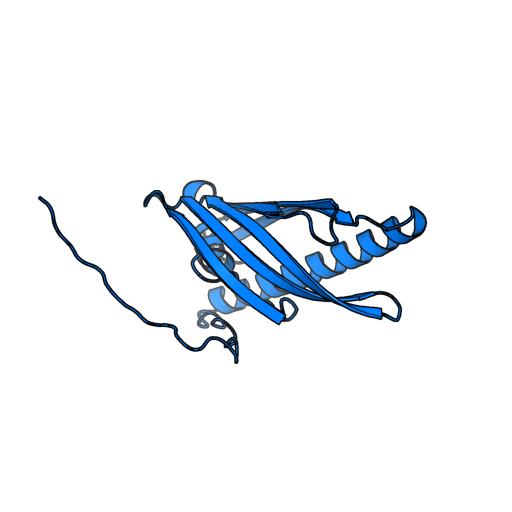 N . TRP A 1 91 ? 3.038 -3.988 3.869 1.00 94.06 91 TRP A N 1
ATOM 729 C CA . TRP A 1 91 ? 2.476 -2.902 4.636 1.00 94.06 91 TRP A CA 1
ATOM 730 C C . TRP A 1 91 ? 1.563 -3.491 5.697 1.00 94.06 91 TRP A C 1
ATOM 732 O O . TRP A 1 91 ? 0.832 -4.452 5.446 1.00 94.06 91 TRP A O 1
ATOM 742 N N . ARG A 1 92 ? 1.624 -2.937 6.904 1.00 95.75 92 ARG A N 1
ATOM 743 C CA . ARG A 1 92 ? 0.845 -3.423 8.039 1.00 95.75 92 ARG A CA 1
ATOM 744 C C . ARG A 1 92 ? 0.249 -2.272 8.819 1.00 95.75 92 ARG A C 1
ATOM 746 O O . ARG A 1 92 ? 0.967 -1.368 9.237 1.00 95.75 92 ARG A O 1
ATOM 753 N N . LEU A 1 93 ? -1.048 -2.361 9.068 1.00 95.38 93 LEU A N 1
ATOM 754 C CA . LEU A 1 93 ? -1.764 -1.478 9.969 1.00 95.38 93 LEU A CA 1
ATOM 755 C C . LEU A 1 93 ? -1.755 -2.080 11.371 1.00 95.38 93 LEU A C 1
ATOM 757 O O . LEU A 1 93 ? -2.209 -3.201 11.588 1.00 95.38 93 LEU A O 1
ATOM 761 N N . VAL A 1 94 ? -1.218 -1.334 12.329 1.00 96.62 94 VAL A N 1
ATOM 762 C CA . VAL A 1 94 ? -1.137 -1.731 13.735 1.00 96.62 94 VAL A CA 1
ATOM 763 C C . VAL A 1 94 ? -2.029 -0.802 14.539 1.00 96.62 94 VAL A C 1
ATOM 765 O O . VAL A 1 94 ? -1.847 0.412 14.510 1.00 96.62 94 VAL A O 1
ATOM 768 N N . ALA A 1 95 ? -3.015 -1.346 15.249 1.00 96.31 95 ALA A N 1
ATOM 769 C CA . ALA A 1 95 ? -3.847 -0.543 16.137 1.00 96.31 95 ALA A CA 1
ATOM 770 C C . ALA A 1 95 ? -2.992 0.031 17.279 1.00 96.31 95 ALA A C 1
ATOM 772 O O . ALA A 1 95 ? -2.305 -0.714 17.974 1.00 96.31 95 ALA A O 1
ATOM 773 N N . THR A 1 96 ? -3.050 1.347 17.478 1.00 96.50 96 THR A N 1
ATOM 774 C CA . THR A 1 96 ? -2.405 2.033 18.614 1.00 96.50 96 THR A CA 1
ATOM 775 C C . THR A 1 96 ? -3.417 2.540 19.638 1.00 96.50 96 THR A C 1
ATOM 777 O O . THR A 1 96 ? -3.041 2.937 20.736 1.00 96.50 96 THR A O 1
ATOM 780 N N . GLY A 1 97 ? -4.705 2.495 19.295 1.00 94.88 97 GLY A N 1
ATOM 781 C CA . GLY A 1 97 ? -5.826 2.839 20.158 1.00 94.88 97 GLY A CA 1
ATOM 782 C C . GLY A 1 97 ? -7.167 2.553 19.468 1.00 94.88 97 GLY A C 1
ATOM 783 O O . GLY A 1 97 ? -7.183 2.096 18.323 1.00 94.88 97 GLY A O 1
ATOM 784 N N . PRO A 1 98 ? -8.305 2.840 20.126 1.00 93.75 98 PRO A N 1
ATOM 785 C CA . PRO A 1 98 ? -9.636 2.578 19.565 1.00 93.75 98 PRO A CA 1
ATOM 786 C C . PRO A 1 98 ? -9.925 3.350 18.271 1.00 93.75 98 PRO A C 1
ATOM 788 O O . PRO A 1 98 ? -10.676 2.885 17.420 1.00 93.75 98 PRO A O 1
ATOM 791 N N . SER A 1 99 ? -9.320 4.529 18.119 1.00 95.06 99 SER A N 1
ATOM 792 C CA . SER A 1 99 ? -9.514 5.449 16.995 1.00 95.06 99 SER A CA 1
ATOM 793 C C . SER A 1 99 ? -8.206 5.807 16.288 1.00 95.06 99 SER A C 1
ATOM 795 O O . SER A 1 99 ? -8.149 6.790 15.552 1.00 95.06 99 SER A O 1
ATOM 797 N N . SER A 1 100 ? -7.139 5.031 16.499 1.00 95.50 100 SER A N 1
ATOM 798 C CA . SER A 1 100 ? -5.837 5.312 15.900 1.00 95.50 100 SER A CA 1
ATOM 799 C C . SER A 1 100 ? -5.067 4.052 15.529 1.00 95.50 100 SER A C 1
ATOM 801 O O . SER A 1 100 ? -5.145 3.013 16.187 1.00 95.50 100 SER A O 1
ATOM 803 N N . CYS A 1 101 ? -4.268 4.165 14.475 1.00 96.44 101 CYS A N 1
ATOM 804 C CA . CYS A 1 101 ? -3.366 3.113 14.027 1.00 96.44 101 CYS A CA 1
ATOM 805 C C . CYS A 1 101 ? -2.045 3.674 13.499 1.00 96.44 101 CYS A C 1
ATOM 807 O O . CYS A 1 101 ? -1.933 4.854 13.165 1.00 96.44 101 CYS A O 1
ATOM 809 N N . GLU A 1 102 ? -1.042 2.820 13.389 1.00 95.62 102 GLU A N 1
ATOM 810 C CA . GLU A 1 102 ? 0.217 3.068 12.699 1.00 95.62 102 GLU A CA 1
ATOM 811 C C . GLU A 1 102 ? 0.279 2.247 11.417 1.00 95.62 102 GLU A C 1
ATOM 813 O O . GLU A 1 102 ? -0.245 1.137 11.360 1.00 95.62 102 GLU A O 1
ATOM 818 N N . LEU A 1 103 ? 0.919 2.800 10.389 1.00 93.38 103 LEU A N 1
ATOM 819 C CA . LEU A 1 103 ? 1.216 2.097 9.149 1.00 93.38 103 LEU A CA 1
ATOM 820 C C . LEU A 1 103 ? 2.714 1.808 9.111 1.00 93.38 103 LEU A C 1
ATOM 822 O O . LEU A 1 103 ? 3.530 2.727 9.044 1.00 93.38 103 LEU A O 1
ATOM 826 N N . LEU A 1 104 ? 3.062 0.529 9.158 1.00 92.62 104 LEU A N 1
ATOM 827 C CA . LEU A 1 104 ? 4.426 0.045 9.010 1.00 92.62 104 LEU A CA 1
ATOM 828 C C . LEU A 1 104 ? 4.647 -0.353 7.554 1.00 92.62 104 LEU A C 1
ATOM 830 O O . LEU A 1 104 ? 3.897 -1.170 7.025 1.00 92.62 104 LEU A O 1
ATOM 834 N N . ILE A 1 105 ? 5.677 0.209 6.925 1.00 89.00 105 ILE A N 1
ATOM 835 C CA . ILE A 1 105 ? 6.046 -0.076 5.536 1.00 89.00 105 ILE A CA 1
ATOM 836 C C . ILE A 1 105 ? 7.404 -0.765 5.513 1.00 89.00 105 ILE A C 1
ATOM 838 O O . ILE A 1 105 ? 8.413 -0.204 5.943 1.00 89.00 105 ILE A O 1
ATOM 842 N N . MET A 1 106 ? 7.436 -1.967 4.951 1.00 90.25 106 MET A N 1
ATOM 843 C CA . MET A 1 106 ? 8.660 -2.662 4.582 1.00 90.25 106 MET A CA 1
ATOM 844 C C . MET A 1 106 ? 8.643 -2.886 3.079 1.00 90.25 106 MET A C 1
ATOM 846 O O . MET A 1 106 ? 7.715 -3.495 2.564 1.00 90.25 106 MET A O 1
ATOM 850 N N . GLN A 1 107 ? 9.653 -2.403 2.362 1.00 88.19 107 GLN A N 1
ATOM 851 C CA . GLN A 1 107 ? 9.739 -2.615 0.921 1.00 88.19 107 GLN A CA 1
ATOM 852 C C . GLN A 1 107 ? 11.186 -2.698 0.452 1.00 88.19 107 GLN A C 1
ATOM 854 O O . GLN A 1 107 ? 12.072 -2.007 0.963 1.00 88.19 107 GLN A O 1
ATOM 859 N N . GLU A 1 108 ? 11.410 -3.521 -0.561 1.00 87.31 108 GLU A N 1
ATOM 860 C CA . GLU A 1 108 ? 12.684 -3.668 -1.239 1.00 87.31 108 GLU A CA 1
ATOM 861 C C . GLU A 1 108 ? 12.520 -3.314 -2.714 1.00 87.31 108 GLU A C 1
ATOM 863 O O . GLU A 1 108 ? 11.671 -3.860 -3.415 1.00 87.31 108 GLU A O 1
ATOM 868 N N . VAL A 1 109 ? 13.371 -2.408 -3.197 1.00 83.75 109 VAL A N 1
ATOM 869 C CA . VAL A 1 109 ? 13.411 -2.004 -4.604 1.00 83.75 109 VAL A CA 1
ATOM 870 C C . VAL A 1 109 ? 14.822 -2.196 -5.131 1.00 83.75 109 VAL A C 1
ATOM 872 O O . VAL A 1 109 ? 15.789 -1.633 -4.611 1.00 83.75 109 VAL A O 1
ATOM 875 N N . GLN A 1 110 ? 14.947 -2.962 -6.207 1.00 83.31 110 GLN A N 1
ATOM 876 C CA . GLN A 1 110 ? 16.207 -3.192 -6.888 1.00 83.31 110 GLN A CA 1
ATOM 877 C C . GLN A 1 110 ? 16.040 -2.951 -8.392 1.00 83.31 110 GLN A C 1
ATOM 879 O O . GLN A 1 110 ? 15.429 -3.771 -9.073 1.00 83.31 110 GLN A O 1
ATOM 884 N N . PRO A 1 111 ? 16.611 -1.877 -8.958 1.00 79.56 111 PRO A N 1
ATOM 885 C CA . PRO A 1 111 ? 16.640 -1.677 -10.407 1.00 79.56 111 PRO A CA 1
ATOM 886 C C . PRO A 1 111 ? 17.585 -2.673 -11.094 1.00 79.56 111 PRO A C 1
ATOM 888 O O . PRO A 1 111 ? 18.625 -3.033 -10.534 1.00 79.56 111 PRO A O 1
ATOM 891 N N . LYS A 1 112 ? 17.27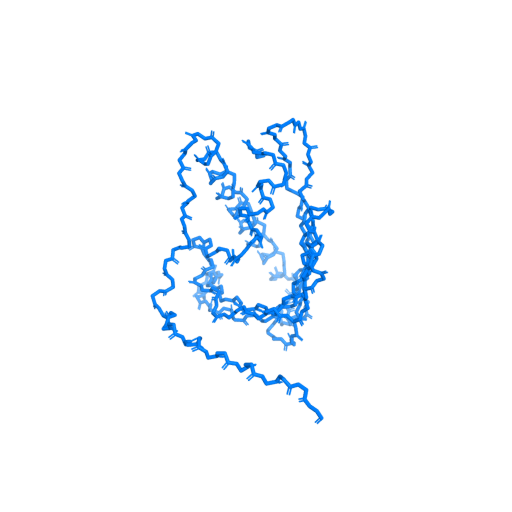4 -3.084 -12.333 1.00 81.31 112 LYS A N 1
ATOM 892 C CA . LYS A 1 112 ? 18.136 -4.007 -13.099 1.00 81.31 112 LYS A CA 1
ATOM 893 C C . LYS A 1 112 ? 19.504 -3.406 -13.452 1.00 81.31 112 LYS A C 1
ATOM 895 O O . LYS A 1 112 ? 20.504 -4.113 -13.397 1.00 81.31 112 LYS A O 1
ATOM 900 N N . TRP A 1 113 ? 19.560 -2.117 -13.788 1.00 73.75 113 TRP A N 1
ATOM 901 C CA . TRP A 1 113 ? 20.706 -1.505 -14.479 1.00 73.75 113 TRP A CA 1
ATOM 902 C C . TRP A 1 113 ? 21.475 -0.450 -13.666 1.00 73.75 113 TRP A C 1
ATOM 904 O O . TRP A 1 113 ? 22.448 0.109 -14.162 1.00 73.75 113 TRP A O 1
ATOM 914 N N . ALA A 1 114 ? 21.091 -0.161 -12.416 1.00 68.50 114 ALA A N 1
ATOM 915 C CA . ALA A 1 114 ? 21.696 0.955 -11.685 1.00 68.50 114 ALA A CA 1
ATOM 916 C C . ALA A 1 114 ? 23.089 0.610 -11.099 1.00 68.50 114 ALA A C 1
ATOM 918 O O . ALA A 1 114 ? 23.187 -0.276 -10.228 1.00 68.50 114 ALA A O 1
ATOM 919 N N . PRO A 1 115 ? 24.163 1.334 -11.484 1.00 71.19 115 PRO A N 1
ATOM 920 C CA . PRO A 1 115 ? 25.478 1.210 -10.858 1.00 71.19 115 PRO A CA 1
ATOM 921 C C . PRO A 1 115 ? 25.454 1.708 -9.400 1.00 71.19 115 PRO A C 1
ATOM 923 O O . PRO A 1 115 ? 24.611 2.518 -9.012 1.00 71.19 115 PRO A O 1
ATOM 926 N N . ARG A 1 116 ? 26.388 1.229 -8.563 1.00 74.44 116 ARG A N 1
ATOM 927 C CA . ARG A 1 116 ? 26.425 1.485 -7.102 1.00 74.44 116 ARG A CA 1
ATOM 928 C C . ARG A 1 116 ? 26.202 2.951 -6.664 1.00 74.44 116 ARG A C 1
ATOM 930 O O . ARG A 1 116 ? 25.408 3.134 -5.740 1.00 74.44 116 ARG A O 1
ATOM 937 N N . PRO A 1 117 ? 26.818 3.989 -7.269 1.00 71.50 117 PRO A N 1
ATOM 938 C CA . PRO A 1 117 ? 26.573 5.374 -6.846 1.00 71.50 117 PRO A CA 1
ATOM 939 C C . PRO A 1 117 ? 25.132 5.835 -7.124 1.00 71.50 117 PRO A C 1
ATOM 941 O O . PRO A 1 117 ? 24.554 6.569 -6.322 1.00 71.50 117 PRO A O 1
ATOM 944 N N . LEU A 1 118 ? 24.513 5.343 -8.204 1.00 71.50 118 LEU A N 1
ATOM 945 C CA . LEU A 1 118 ? 23.127 5.647 -8.566 1.00 71.50 118 LEU A CA 1
ATOM 946 C C . LEU A 1 118 ? 22.132 4.998 -7.594 1.00 71.50 118 LEU A C 1
ATOM 948 O O . LEU A 1 118 ? 21.122 5.606 -7.251 1.00 71.50 118 LEU A O 1
ATOM 952 N N . ARG A 1 119 ? 22.459 3.806 -7.069 1.00 71.69 119 ARG A N 1
ATOM 953 C CA . ARG A 1 119 ? 21.622 3.091 -6.087 1.00 71.69 119 ARG A CA 1
ATOM 954 C C . ARG A 1 119 ? 21.380 3.900 -4.813 1.00 71.69 119 ARG A C 1
ATOM 956 O O . ARG A 1 119 ? 20.269 3.880 -4.294 1.00 71.69 119 ARG A O 1
ATOM 963 N N . ARG A 1 120 ? 22.386 4.636 -4.316 1.00 74.75 120 ARG A N 1
ATOM 964 C CA . ARG A 1 120 ? 22.217 5.503 -3.132 1.00 74.75 120 ARG A CA 1
ATOM 965 C C . ARG A 1 120 ? 21.224 6.631 -3.400 1.00 74.75 120 ARG A C 1
ATOM 967 O O . ARG A 1 120 ? 20.332 6.850 -2.593 1.00 74.75 120 ARG A O 1
ATOM 974 N N . ARG A 1 121 ? 21.345 7.310 -4.543 1.00 73.50 121 ARG A N 1
ATOM 975 C CA . ARG A 1 121 ? 20.425 8.393 -4.921 1.00 73.50 121 ARG A CA 1
ATOM 976 C C . ARG A 1 121 ? 19.000 7.886 -5.156 1.00 73.50 121 ARG A C 1
ATOM 978 O O . ARG A 1 121 ? 18.063 8.511 -4.680 1.00 73.50 121 ARG A O 1
ATOM 985 N N . MET A 1 122 ? 18.837 6.734 -5.811 1.00 73.69 122 MET A N 1
ATOM 986 C CA . MET A 1 122 ? 17.522 6.101 -5.976 1.00 73.69 122 MET A CA 1
ATOM 987 C C . MET A 1 122 ? 16.887 5.738 -4.634 1.00 73.69 122 MET A C 1
ATOM 989 O O . MET A 1 122 ? 15.695 5.945 -4.458 1.00 73.69 122 MET A O 1
ATOM 993 N N . ARG A 1 123 ? 17.677 5.259 -3.664 1.00 76.06 123 ARG A N 1
ATOM 994 C CA . ARG A 1 123 ? 17.182 5.011 -2.305 1.00 76.06 123 ARG A CA 1
ATOM 995 C C . ARG A 1 123 ? 16.624 6.283 -1.664 1.00 76.06 123 ARG A C 1
ATOM 997 O O . ARG A 1 123 ? 15.543 6.222 -1.100 1.00 76.06 123 ARG A O 1
ATOM 1004 N N . TYR A 1 124 ? 17.318 7.417 -1.766 1.00 79.12 124 TYR A N 1
ATOM 1005 C CA . TYR A 1 124 ? 16.797 8.688 -1.245 1.00 79.12 124 TYR A CA 1
ATOM 1006 C C . TYR A 1 124 ? 15.523 9.139 -1.963 1.00 79.12 124 TYR A C 1
ATOM 1008 O O . TYR A 1 124 ? 14.588 9.571 -1.302 1.00 79.12 124 TYR A O 1
ATOM 1016 N N . ALA A 1 125 ? 15.459 8.992 -3.290 1.00 76.12 125 ALA A N 1
ATOM 1017 C CA . ALA A 1 125 ? 14.255 9.316 -4.055 1.00 76.12 125 ALA A CA 1
ATOM 1018 C C . ALA A 1 125 ? 13.056 8.442 -3.642 1.00 76.12 125 ALA A C 1
ATOM 1020 O O . ALA A 1 125 ? 11.965 8.957 -3.431 1.00 76.12 125 ALA A O 1
ATOM 1021 N N . LEU A 1 126 ? 13.272 7.137 -3.456 1.00 75.12 126 LEU A N 1
ATOM 1022 C CA . LEU A 1 126 ? 12.244 6.210 -2.976 1.00 75.12 126 LEU A CA 1
ATOM 1023 C C . LEU A 1 126 ? 11.796 6.527 -1.547 1.00 75.12 126 LEU A C 1
ATOM 1025 O O . LEU A 1 126 ? 10.608 6.466 -1.264 1.00 75.12 126 LEU A O 1
ATOM 1029 N N . LEU A 1 127 ? 12.722 6.889 -0.654 1.00 78.50 127 LEU A N 1
ATOM 1030 C CA . LEU A 1 127 ? 12.372 7.316 0.704 1.00 78.50 127 LEU A CA 1
ATOM 1031 C C . LEU A 1 127 ? 11.525 8.592 0.683 1.00 78.50 127 LEU A C 1
ATOM 1033 O O . LEU A 1 127 ? 10.491 8.628 1.339 1.00 78.50 127 LEU A O 1
ATOM 1037 N N . ALA A 1 128 ? 11.908 9.591 -0.116 1.00 78.44 128 ALA A N 1
ATOM 1038 C CA . ALA A 1 128 ? 11.125 10.814 -0.281 1.00 78.44 128 ALA A CA 1
ATOM 1039 C C . ALA A 1 128 ? 9.723 10.526 -0.846 1.00 78.44 128 ALA A C 1
ATOM 1041 O O . ALA A 1 128 ? 8.740 11.103 -0.385 1.00 78.44 128 ALA A O 1
ATOM 1042 N N . PHE A 1 129 ? 9.617 9.594 -1.799 1.00 77.00 129 PHE A N 1
ATOM 1043 C CA . PHE A 1 129 ? 8.335 9.135 -2.333 1.00 77.00 129 PHE A CA 1
ATOM 1044 C C . PHE A 1 129 ? 7.473 8.448 -1.260 1.00 77.00 129 PHE A C 1
ATOM 1046 O O . PHE A 1 129 ? 6.298 8.779 -1.119 1.00 77.00 129 PHE A O 1
ATOM 1053 N N . CYS A 1 130 ? 8.048 7.554 -0.448 1.00 78.62 130 CYS A N 1
ATOM 1054 C CA . CYS A 1 13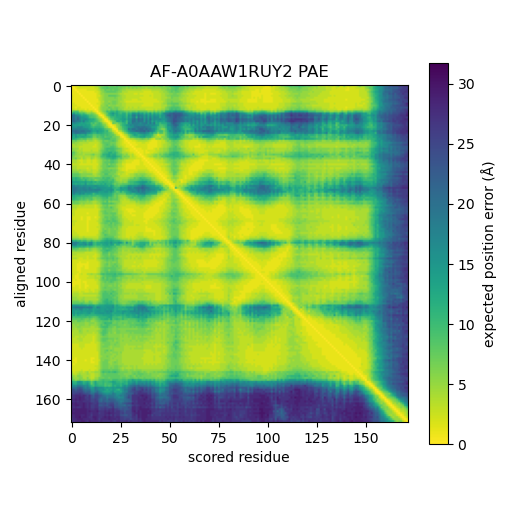0 ? 7.338 6.924 0.669 1.00 78.62 130 CYS A CA 1
ATOM 1055 C C . CYS A 1 130 ? 6.891 7.935 1.727 1.00 78.62 130 CYS A C 1
ATOM 1057 O O . CYS A 1 130 ? 5.761 7.862 2.195 1.00 78.62 130 CYS A O 1
ATOM 1059 N N . GLU A 1 131 ? 7.748 8.884 2.106 1.00 83.19 131 GLU A N 1
ATOM 1060 C CA . GLU A 1 131 ? 7.396 9.943 3.058 1.00 83.19 131 GLU A CA 1
ATOM 1061 C C . GLU A 1 131 ? 6.241 10.806 2.549 1.00 83.19 131 GLU A C 1
ATOM 1063 O O . GLU A 1 131 ? 5.355 11.180 3.321 1.00 83.19 131 GLU A O 1
ATOM 1068 N N . PHE A 1 132 ? 6.242 11.116 1.253 1.00 82.31 132 PHE A N 1
ATOM 1069 C CA . PHE A 1 132 ? 5.154 11.838 0.612 1.00 82.31 132 PHE A CA 1
ATOM 1070 C C . PHE A 1 132 ? 3.850 11.033 0.653 1.00 82.31 132 PHE A C 1
ATOM 1072 O O . PHE A 1 132 ? 2.846 11.533 1.152 1.00 82.31 132 PHE A O 1
ATOM 1079 N N . MET A 1 133 ? 3.880 9.774 0.212 1.00 81.62 133 MET A N 1
ATOM 1080 C CA . MET A 1 133 ? 2.717 8.883 0.226 1.00 81.62 133 MET A CA 1
ATOM 1081 C C . MET A 1 133 ? 2.142 8.721 1.639 1.00 81.62 133 MET A C 1
ATOM 1083 O O . MET A 1 133 ? 0.946 8.888 1.848 1.00 81.62 133 MET A O 1
ATOM 1087 N N . LEU A 1 134 ? 3.001 8.488 2.636 1.00 85.88 134 LEU A N 1
ATOM 1088 C CA . LEU A 1 134 ? 2.603 8.397 4.043 1.00 85.88 134 LEU A CA 1
ATOM 1089 C C . LEU A 1 134 ? 1.935 9.681 4.545 1.00 85.88 134 LEU A C 1
ATOM 1091 O O . LEU A 1 134 ? 1.009 9.622 5.357 1.00 85.88 134 LEU A O 1
ATOM 1095 N N . ARG A 1 135 ? 2.398 10.846 4.081 1.00 87.06 135 ARG A N 1
ATOM 1096 C CA . ARG A 1 135 ? 1.775 12.132 4.400 1.00 87.06 135 ARG A CA 1
ATOM 1097 C C . ARG A 1 135 ? 0.381 12.229 3.792 1.00 87.06 135 ARG A C 1
ATOM 1099 O O . ARG A 1 135 ? -0.540 12.565 4.526 1.00 87.06 135 ARG A O 1
ATOM 1106 N N . GLU A 1 136 ? 0.216 11.870 2.520 1.00 84.88 136 GLU A N 1
ATOM 1107 C CA . GLU A 1 136 ? -1.100 11.861 1.868 1.00 84.88 136 GLU A CA 1
ATOM 1108 C C . GLU A 1 136 ? -2.071 10.895 2.554 1.00 84.88 136 GLU A C 1
ATOM 1110 O O . GLU A 1 136 ? -3.193 11.284 2.868 1.00 84.88 136 GLU A O 1
ATOM 1115 N N . MET A 1 137 ? -1.629 9.676 2.878 1.00 86.88 137 MET A N 1
ATOM 1116 C CA . MET A 1 137 ? -2.429 8.695 3.624 1.00 86.88 137 MET A CA 1
ATOM 1117 C C . MET A 1 137 ? -2.873 9.245 4.978 1.00 86.88 137 MET A C 1
ATOM 1119 O O . MET A 1 137 ? -4.031 9.111 5.377 1.00 86.88 137 MET A O 1
ATOM 1123 N N . ARG A 1 138 ? -1.958 9.895 5.703 1.00 90.38 138 ARG A N 1
ATOM 1124 C CA . ARG A 1 138 ? -2.259 10.479 7.010 1.00 90.38 138 ARG A CA 1
ATOM 1125 C C . ARG A 1 138 ? -3.242 11.641 6.903 1.00 90.38 138 ARG A C 1
ATOM 1127 O O . ARG A 1 138 ? -4.141 11.728 7.738 1.00 90.38 138 ARG A O 1
ATOM 1134 N N . ASP A 1 139 ? -3.056 12.518 5.925 1.00 89.88 139 ASP A N 1
ATOM 1135 C CA . ASP A 1 139 ? -3.916 13.679 5.709 1.00 89.88 139 ASP A CA 1
ATOM 1136 C C . ASP A 1 139 ? -5.321 13.232 5.278 1.00 89.88 139 ASP A C 1
ATOM 1138 O O . ASP A 1 139 ? -6.316 13.756 5.781 1.00 89.88 139 ASP A O 1
ATOM 1142 N N . GLU A 1 140 ? -5.417 12.193 4.445 1.00 88.31 140 GLU A N 1
ATOM 1143 C CA . GLU A 1 140 ? -6.689 11.591 4.044 1.00 88.31 140 GLU A CA 1
ATOM 1144 C C . GLU A 1 140 ? -7.396 10.903 5.218 1.00 88.31 140 GLU A C 1
ATOM 1146 O O . GLU A 1 140 ? -8.582 11.145 5.454 1.00 88.31 140 GLU A O 1
ATOM 1151 N N . ALA A 1 141 ? -6.667 10.140 6.037 1.00 90.19 141 ALA A N 1
ATOM 1152 C CA . ALA A 1 141 ? -7.208 9.584 7.276 1.00 90.19 141 ALA A CA 1
ATOM 1153 C C . ALA A 1 141 ? -7.720 10.679 8.226 1.00 90.19 141 ALA A C 1
ATOM 1155 O O . ALA A 1 141 ? -8.792 10.532 8.807 1.00 90.19 141 ALA A O 1
ATOM 1156 N N . ALA A 1 142 ? -6.990 11.788 8.380 1.00 91.25 142 ALA A N 1
ATOM 1157 C CA . ALA A 1 142 ? -7.433 12.922 9.193 1.00 91.25 142 ALA A CA 1
ATOM 1158 C C . ALA A 1 142 ? -8.698 13.582 8.628 1.00 91.25 142 ALA A C 1
ATOM 1160 O O . ALA A 1 142 ? -9.582 13.980 9.387 1.00 91.25 142 ALA A O 1
ATOM 1161 N N . ARG A 1 143 ? -8.812 13.661 7.299 1.00 89.25 143 ARG A N 1
ATOM 1162 C CA . ARG A 1 143 ? -9.993 14.182 6.605 1.00 89.25 143 ARG A CA 1
ATOM 1163 C C . ARG A 1 143 ? -11.225 13.321 6.896 1.00 89.25 143 ARG A C 1
ATOM 1165 O O . ARG A 1 143 ? -12.251 13.866 7.301 1.00 89.25 143 ARG A O 1
ATOM 1172 N N . VAL A 1 144 ? -11.097 11.999 6.766 1.00 89.12 144 VAL A N 1
ATOM 1173 C CA . VAL A 1 144 ? -12.163 11.029 7.074 1.00 89.12 144 VAL A CA 1
ATOM 1174 C C . VAL A 1 144 ? -12.528 11.045 8.558 1.00 89.12 144 VAL A C 1
ATOM 1176 O O . VAL A 1 144 ? -13.709 11.084 8.899 1.00 89.12 144 VAL A O 1
ATOM 1179 N N . ALA A 1 145 ? -11.538 11.109 9.450 1.00 90.44 145 ALA A N 1
ATOM 1180 C CA . ALA A 1 145 ? -11.761 11.212 10.893 1.00 90.44 145 ALA A CA 1
ATOM 1181 C C . ALA A 1 145 ? -12.551 12.472 11.290 1.00 90.44 145 ALA A C 1
ATOM 1183 O O . ALA A 1 145 ? -13.321 12.447 12.245 1.00 90.44 145 ALA A O 1
ATOM 1184 N N . ALA A 1 146 ? -12.405 13.563 10.532 1.00 92.75 146 ALA A N 1
ATOM 1185 C CA . ALA A 1 146 ? -13.182 14.790 10.700 1.00 92.75 146 ALA A CA 1
ATOM 1186 C C . ALA A 1 146 ? -14.610 14.708 10.113 1.00 92.75 146 ALA A C 1
ATOM 1188 O O . ALA A 1 146 ? -15.277 15.735 9.982 1.00 92.75 146 ALA A O 1
ATOM 1189 N N . GLY A 1 147 ? -15.072 13.517 9.715 1.00 90.62 147 GLY A N 1
ATOM 1190 C CA . GLY A 1 147 ? -16.405 13.283 9.156 1.00 90.62 147 GLY A CA 1
ATOM 1191 C C . GLY A 1 147 ? -16.560 13.706 7.696 1.00 90.62 147 GLY A C 1
ATOM 1192 O O . GLY A 1 147 ? -17.677 13.749 7.183 1.00 90.62 147 GLY A O 1
ATOM 1193 N N . ARG A 1 148 ? -15.464 14.037 7.003 1.00 87.69 148 ARG A N 1
ATOM 1194 C CA . ARG A 1 148 ? -15.517 14.345 5.570 1.00 87.69 148 ARG A CA 1
ATOM 1195 C C . ARG A 1 148 ? -15.507 13.029 4.781 1.00 87.69 148 ARG A C 1
ATOM 1197 O O . ARG A 1 148 ? -14.719 12.146 5.111 1.00 87.69 148 ARG A O 1
ATOM 1204 N N . PRO A 1 149 ? -16.325 12.885 3.726 1.00 82.62 149 PRO A N 1
ATOM 1205 C CA . PRO A 1 149 ? -16.336 11.667 2.916 1.00 82.62 149 PRO A CA 1
ATOM 1206 C C . PRO A 1 149 ? -14.961 11.458 2.296 1.00 82.62 149 PRO A C 1
ATOM 1208 O O . PRO A 1 149 ? -14.352 12.460 1.922 1.00 82.62 149 PRO A O 1
ATOM 1211 N N . ALA A 1 150 ? -14.482 10.212 2.176 1.00 78.56 150 ALA A N 1
ATOM 1212 C CA . ALA A 1 150 ? -13.229 9.887 1.487 1.00 78.56 150 ALA A CA 1
ATOM 1213 C C . ALA A 1 150 ? -13.139 10.655 0.157 1.00 78.56 150 ALA A C 1
ATOM 1215 O O . ALA A 1 150 ? -14.146 10.840 -0.532 1.00 78.56 150 ALA A O 1
ATOM 1216 N N . ALA A 1 151 ? -11.958 11.177 -0.166 1.00 68.81 151 ALA A N 1
ATOM 1217 C CA . ALA A 1 151 ? -11.694 11.764 -1.456 1.00 68.81 151 ALA A CA 1
ATOM 1218 C C . ALA A 1 151 ? -11.724 10.538 -2.348 1.00 68.81 151 ALA A C 1
ATOM 1220 O O . ALA A 1 151 ? -10.780 9.755 -2.331 1.00 68.81 151 ALA A O 1
ATOM 1221 N N . GLY A 1 152 ? -12.886 10.281 -2.956 1.00 59.41 152 GLY A N 1
ATOM 1222 C CA . GLY A 1 152 ? -13.109 9.080 -3.746 1.00 59.41 152 GLY A CA 1
ATOM 1223 C C . GLY A 1 152 ? -11.999 8.910 -4.783 1.00 59.41 152 GLY A C 1
ATOM 1224 O O . GLY A 1 152 ? -11.207 9.840 -4.986 1.00 59.41 152 GLY A O 1
ATOM 1225 N N . PRO A 1 153 ? -11.931 7.752 -5.458 1.00 53.06 153 PRO A N 1
ATOM 1226 C CA . PRO A 1 153 ? -10.961 7.561 -6.526 1.00 53.06 153 PRO A CA 1
ATOM 1227 C C . PRO A 1 153 ? -11.010 8.788 -7.435 1.00 53.06 153 PRO A C 1
ATOM 1229 O O . PRO A 1 153 ? -12.072 9.132 -7.962 1.00 53.06 153 PRO A O 1
ATOM 1232 N N . ARG A 1 154 ? -9.890 9.520 -7.547 1.00 48.47 154 ARG A N 1
ATOM 1233 C CA . ARG A 1 154 ? -9.786 10.535 -8.594 1.00 48.47 154 ARG A CA 1
ATOM 1234 C C . ARG A 1 154 ? -10.058 9.772 -9.875 1.00 48.47 154 ARG A C 1
ATOM 1236 O O . ARG A 1 154 ? -9.389 8.767 -10.110 1.00 48.47 154 ARG A O 1
ATOM 1243 N N . ALA A 1 155 ? -11.107 10.179 -10.588 1.00 35.91 155 ALA A N 1
ATOM 1244 C CA . ALA A 1 155 ? -11.542 9.498 -11.790 1.00 35.91 155 ALA A CA 1
ATOM 1245 C C . ALA A 1 155 ? -10.306 9.208 -12.641 1.00 35.91 155 ALA A C 1
ATOM 1247 O O . ALA A 1 155 ? -9.542 10.116 -12.971 1.00 35.91 155 ALA A O 1
ATOM 1248 N N . CYS A 1 156 ? -10.082 7.927 -12.923 1.00 37.28 156 CYS A N 1
ATOM 1249 C CA . CYS A 1 156 ? -9.272 7.550 -14.059 1.00 37.28 156 CYS A CA 1
ATOM 1250 C C . CYS A 1 156 ? -10.055 8.071 -15.263 1.00 37.28 156 CYS A C 1
ATOM 1252 O O . CYS A 1 156 ? -11.028 7.433 -15.674 1.00 37.28 156 CYS A O 1
ATOM 1254 N N . ASP A 1 157 ? -9.710 9.255 -15.768 1.00 31.73 157 ASP A N 1
ATOM 1255 C CA . ASP A 1 157 ? -10.214 9.766 -17.043 1.00 31.73 157 ASP A CA 1
ATOM 1256 C C . ASP A 1 157 ? -9.666 8.849 -18.156 1.00 31.73 157 ASP A C 1
ATOM 1258 O O . ASP A 1 157 ? -8.719 9.173 -18.862 1.00 31.73 157 ASP A O 1
ATOM 1262 N N . GLY A 1 158 ? -10.209 7.631 -18.239 1.00 32.94 158 GLY A N 1
ATOM 1263 C CA . GLY A 1 158 ? -9.663 6.528 -19.028 1.00 32.94 158 GLY A CA 1
ATOM 1264 C C . GLY A 1 158 ? -10.365 5.182 -18.821 1.00 32.94 158 GLY A C 1
ATOM 1265 O O . GLY A 1 158 ? -10.410 4.381 -19.756 1.00 32.94 158 GLY A O 1
ATOM 1266 N N . ILE A 1 159 ? -11.010 4.935 -17.672 1.00 33.09 159 ILE A N 1
ATOM 1267 C CA . ILE A 1 159 ? -11.793 3.704 -17.481 1.00 33.09 159 ILE A CA 1
ATOM 1268 C C . ILE A 1 159 ? -13.174 3.902 -18.110 1.00 33.09 159 ILE A C 1
ATOM 1270 O O . ILE A 1 159 ? -14.142 4.305 -17.465 1.00 33.09 159 ILE A O 1
ATOM 1274 N N . ARG A 1 160 ? -13.280 3.585 -19.406 1.00 26.30 160 ARG A N 1
ATOM 1275 C CA . ARG A 1 160 ? -14.560 3.121 -19.943 1.00 26.30 160 ARG A CA 1
ATOM 1276 C C . ARG A 1 160 ? -14.944 1.879 -19.151 1.00 26.30 160 ARG A C 1
ATOM 1278 O O . ARG A 1 160 ? -14.203 0.901 -19.145 1.00 26.30 160 ARG A O 1
ATOM 1285 N N . ALA A 1 161 ? -16.095 1.949 -18.495 1.00 30.45 161 ALA A N 1
ATOM 1286 C CA . ALA A 1 161 ? -16.817 0.794 -18.001 1.00 30.45 161 ALA A CA 1
ATOM 1287 C C . ALA A 1 161 ? -16.923 -0.245 -19.130 1.00 30.45 161 ALA A C 1
ATOM 1289 O O . ALA A 1 161 ? -17.723 -0.086 -20.048 1.00 30.45 161 ALA A O 1
ATOM 1290 N N . ALA A 1 162 ? -16.086 -1.276 -19.087 1.00 26.31 162 ALA A N 1
ATOM 1291 C CA . ALA A 1 162 ? -16.359 -2.514 -19.789 1.00 26.31 162 ALA A CA 1
ATOM 1292 C C . ALA A 1 162 ? -17.232 -3.342 -18.840 1.00 26.31 162 ALA A C 1
ATOM 1294 O O . ALA A 1 162 ? -16.734 -3.922 -17.879 1.00 26.31 162 ALA A O 1
ATOM 1295 N N . GLU A 1 163 ? -18.545 -3.196 -19.033 1.00 24.45 163 GLU A N 1
ATOM 1296 C CA . GLU A 1 163 ? -19.560 -4.264 -19.035 1.00 24.45 163 GLU A CA 1
ATOM 1297 C C . GLU A 1 163 ? -19.185 -5.495 -18.181 1.00 24.45 163 GLU A C 1
ATOM 1299 O O . GLU A 1 163 ? -18.291 -6.263 -18.512 1.00 24.45 163 GLU A O 1
ATOM 1304 N N . ALA A 1 164 ? -19.774 -5.730 -17.009 1.00 25.73 164 ALA A N 1
ATOM 1305 C CA . ALA A 1 164 ? -21.168 -6.141 -16.854 1.00 25.73 164 ALA A CA 1
ATOM 1306 C C . ALA A 1 164 ? -21.657 -7.061 -17.987 1.00 25.73 164 ALA A C 1
ATOM 1308 O O . ALA A 1 164 ? -22.554 -6.688 -18.729 1.00 25.73 164 ALA A O 1
ATOM 1309 N N . GLU A 1 165 ? -21.136 -8.286 -18.061 1.00 22.80 165 GLU A N 1
ATOM 1310 C CA . GLU A 1 165 ? -21.947 -9.413 -18.524 1.00 22.80 165 GLU A CA 1
ATOM 1311 C C . GLU A 1 165 ? -21.847 -10.583 -17.548 1.00 22.80 165 GLU A C 1
ATOM 1313 O O . GLU A 1 165 ? -20.803 -11.190 -17.312 1.00 22.80 165 GLU A O 1
ATOM 1318 N N . ALA A 1 166 ? -22.999 -10.855 -16.944 1.00 24.06 166 ALA A N 1
ATOM 1319 C CA . ALA A 1 166 ? -23.304 -12.087 -16.264 1.00 24.06 166 ALA A CA 1
ATOM 1320 C C . ALA A 1 166 ? -23.194 -13.261 -17.243 1.00 24.06 166 ALA A C 1
ATOM 1322 O O . ALA A 1 166 ? -23.781 -13.225 -18.320 1.00 24.06 166 ALA A O 1
ATOM 1323 N N . VAL A 1 167 ? -22.565 -14.352 -16.812 1.00 22.91 167 VAL A N 1
ATOM 1324 C CA . VAL A 1 167 ? -22.937 -15.682 -17.297 1.00 22.91 167 VAL A CA 1
ATOM 1325 C C . VAL A 1 167 ? -23.306 -16.525 -16.088 1.00 22.91 167 VAL A C 1
ATOM 1327 O O . VAL A 1 167 ? -22.475 -17.131 -15.417 1.00 22.91 167 VAL A O 1
ATOM 1330 N N . VAL A 1 168 ? -24.606 -16.514 -15.811 1.00 22.47 168 VAL A N 1
ATOM 1331 C CA . VAL A 1 168 ? -25.309 -17.617 -15.168 1.00 22.47 168 VAL A CA 1
ATOM 1332 C C . VAL A 1 168 ? -25.436 -18.734 -16.207 1.00 22.47 168 VAL A C 1
ATOM 1334 O O . VAL A 1 168 ? -26.060 -18.532 -17.243 1.00 22.47 168 VAL A O 1
ATOM 1337 N N . ALA A 1 169 ? -24.885 -19.907 -15.909 1.00 22.31 169 ALA A N 1
ATOM 1338 C CA . ALA A 1 169 ? -25.319 -21.211 -16.424 1.00 22.31 169 ALA A CA 1
ATOM 1339 C C . ALA A 1 169 ? -24.743 -22.264 -15.458 1.00 22.31 169 ALA A C 1
ATOM 1341 O O . ALA A 1 169 ? -23.543 -22.510 -15.453 1.00 22.31 169 ALA A O 1
ATOM 1342 N N . VAL A 1 170 ? -25.444 -22.611 -14.375 1.00 20.05 170 VAL A N 1
ATOM 1343 C CA . VAL A 1 170 ? -26.481 -23.660 -14.263 1.00 20.05 170 VAL A CA 1
ATOM 1344 C C . VAL A 1 170 ? -26.012 -25.022 -14.778 1.00 20.05 170 VAL A C 1
ATOM 1346 O O . VAL A 1 1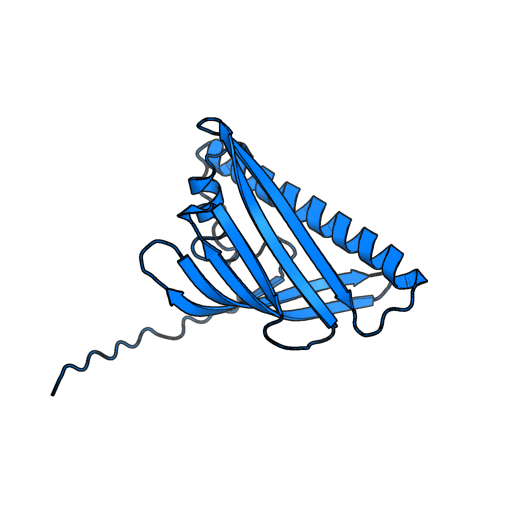70 ? -25.695 -25.198 -15.948 1.00 20.05 170 VAL A O 1
ATOM 1349 N N . ALA A 1 171 ? -26.020 -25.963 -13.835 1.00 21.70 171 ALA A N 1
ATOM 1350 C CA . ALA A 1 171 ? -25.783 -27.391 -13.953 1.00 21.70 171 ALA A CA 1
ATOM 1351 C C . ALA A 1 171 ? -26.429 -28.069 -15.172 1.00 21.70 171 ALA A C 1
ATOM 1353 O O . ALA A 1 171 ? -27.597 -27.817 -15.471 1.00 21.70 171 ALA A O 1
ATOM 1354 N N . SER A 1 172 ? -25.720 -29.035 -15.761 1.00 27.25 172 SER A N 1
ATOM 1355 C CA . SER A 1 172 ? -26.040 -30.481 -15.755 1.00 27.25 172 SER A CA 1
ATOM 1356 C C . SER A 1 172 ? -24.943 -31.259 -16.476 1.00 27.25 172 SER A C 1
ATOM 1358 O O . SER A 1 172 ? -24.529 -30.798 -17.560 1.00 27.25 172 SER A O 1
#

Sequence (172 aa):
MPVPAAAAFDLFFGGSILPWRHFEECSYIRVLEDDGDGRQLLEAEETV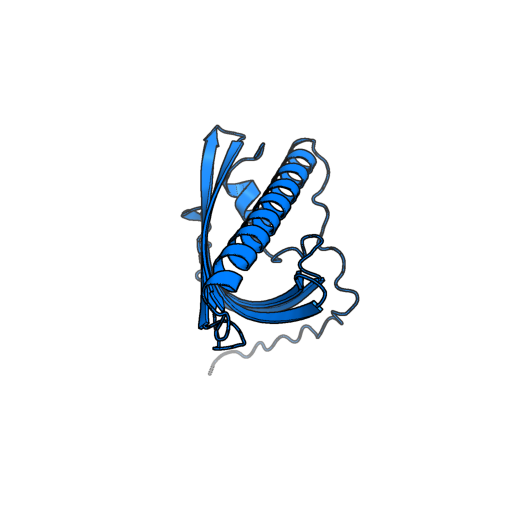EFAFLHLHKTLRTRLLVTLDRPAGTMAFRLAERGVLRRFEGQWRLVATGPSSCELLIMQEVQPKWAPRPLRRRMRYALLAFCEFMLREMRDEAARVAAGRPAAGPRACDGIRAAEAEAVVAVAS

Nearest PDB structures (foldseek):
  2rez-assembly1_A  TM=7.538E-01  e=7.049E-04  Streptomyces glaucescens
  2res-assembly1_A  TM=7.101E-01  e=1.705E-03  Streptomyces glaucescens
  3tvr-assembly1_A  TM=6.552E-01  e=1.801E-03  Streptomyces coelicolor
  3tl1-assembly2_B  TM=5.923E-01  e=1.096E-03  Streptomyces coelicolor
  2kf2-assembly1_A  TM=6.164E-01  e=6.775E-03  Streptomyces coelicolor A3(2)

Secondary structure (DSSP, 8-state):
--S-HHHHHHHHHSS-----TTEEEEEEEEEEEE-SSSEEEEEEEEEEEEEETTEEEEEEEEEEEEEETTTTEEEEEESS--SEEEEEEEEEEEEEETTEEEEEEEEEEEESS--HHHHHHHHHHHHHHHHHHHHHHHHHHHHHHTT----PPP--TT--------------

Radius of gyration: 17.71 Å; Cα contacts (8 Å, |Δi|>4): 275; chains: 1; bounding box: 53×46×40 Å

Organism: NCBI:txid381761

InterPro domains:
  IPR005031 Coenzyme Q-binding protein COQ10, START domain [PF03364] (23-123)
  IPR023393 START-like domain superfamily [G3DSA:3.30.530.20] (20-152)